Protein AF-A0A447TLR9-F1 (afdb_monomer_lite)

Foldseek 3Di:
DPPPVPDDDDWDWPDFDDQWTATPNDIDGDPPDPPPPRPRPDVVVLVVVQVCCVVDPDPPDDGDD

InterPro domains:
  IPR015422 Pyridoxal phosphate-dependent transferase, small domain [G3DSA:3.90.1150.10] (12-61)
  IPR015424 Pyridoxal phosphate-dependent transferase [SSF53383] (3-58)

Radius of gyration: 17.11 Å; chains: 1; bounding box: 22×27×54 Å

Structure (mmCIF, N/CA/C/O backbone):
data_AF-A0A447TLR9-F1
#
_entry.id   AF-A0A447TLR9-F1
#
loop_
_atom_site.group_PDB
_atom_site.id
_atom_site.type_symbol
_atom_site.label_atom_id
_atom_site.label_alt_id
_atom_site.label_comp_id
_atom_site.label_asym_id
_atom_site.label_entity_id
_atom_site.label_seq_id
_atom_site.pdbx_PDB_ins_code
_atom_site.Cartn_x
_atom_site.Cartn_y
_atom_site.Cartn_z
_atom_site.occupancy
_atom_site.B_iso_or_equiv
_atom_site.auth_seq_id
_atom_site.auth_comp_id
_atom_site.auth_asym_id
_atom_site.auth_atom_id
_atom_site.pdbx_PDB_model_num
ATOM 1 N N . MET A 1 1 ? 4.195 -18.397 30.205 1.00 55.31 1 MET A N 1
ATOM 2 C CA . MET A 1 1 ? 4.388 -17.500 29.040 1.00 55.31 1 MET A CA 1
ATOM 3 C C . MET A 1 1 ? 3.616 -16.177 29.160 1.00 55.31 1 MET A C 1
ATOM 5 O O . MET A 1 1 ? 3.702 -15.386 28.232 1.00 55.31 1 MET A O 1
ATOM 9 N N . ASP A 1 2 ? 2.970 -15.869 30.296 1.00 62.56 2 ASP A N 1
ATOM 10 C CA . ASP A 1 2 ? 2.153 -14.646 30.449 1.00 62.56 2 ASP A CA 1
ATOM 11 C C . ASP A 1 2 ? 2.715 -13.619 31.454 1.00 62.56 2 ASP A C 1
ATOM 13 O O . ASP A 1 2 ? 2.083 -12.643 31.821 1.00 62.56 2 ASP A O 1
ATOM 17 N N . GLU A 1 3 ? 3.954 -13.802 31.905 1.00 67.69 3 GLU A N 1
ATOM 18 C CA . GLU A 1 3 ? 4.475 -13.061 33.065 1.00 67.69 3 GLU A CA 1
ATOM 19 C C . GLU A 1 3 ? 5.161 -11.731 32.699 1.00 67.69 3 GLU A C 1
ATOM 21 O O . GLU A 1 3 ? 5.624 -11.001 33.568 1.00 67.69 3 GLU A O 1
ATOM 26 N N . ARG A 1 4 ? 5.278 -11.410 31.397 1.00 84.12 4 ARG A N 1
ATOM 27 C CA . ARG A 1 4 ? 6.001 -10.215 30.901 1.00 84.12 4 ARG A CA 1
ATOM 28 C C . ARG A 1 4 ? 5.323 -9.464 29.744 1.00 84.12 4 ARG A C 1
ATOM 30 O O . ARG A 1 4 ? 6.010 -8.691 29.080 1.00 84.12 4 ARG A O 1
ATOM 37 N N . HIS A 1 5 ? 4.038 -9.707 29.455 1.00 81.62 5 HIS A N 1
ATOM 38 C CA . HIS A 1 5 ? 3.284 -9.046 28.367 1.00 81.62 5 HIS A CA 1
ATOM 39 C C . HIS A 1 5 ? 4.044 -8.956 27.019 1.00 81.62 5 HIS A C 1
ATOM 41 O O . HIS A 1 5 ? 4.075 -7.917 26.366 1.00 81.62 5 HIS A O 1
ATOM 47 N N . ARG A 1 6 ? 4.725 -10.034 26.601 1.00 89.44 6 ARG A N 1
ATOM 48 C CA . ARG A 1 6 ? 5.575 -10.039 25.386 1.00 89.44 6 ARG A CA 1
ATOM 49 C C . ARG A 1 6 ? 4.868 -10.533 24.129 1.00 89.44 6 ARG A C 1
ATOM 51 O O . ARG A 1 6 ? 5.459 -10.514 23.049 1.00 89.44 6 ARG A O 1
ATOM 58 N N . LEU A 1 7 ? 3.640 -11.017 24.272 1.00 89.56 7 LEU A N 1
ATOM 59 C CA . LEU A 1 7 ? 2.849 -11.502 23.154 1.00 89.56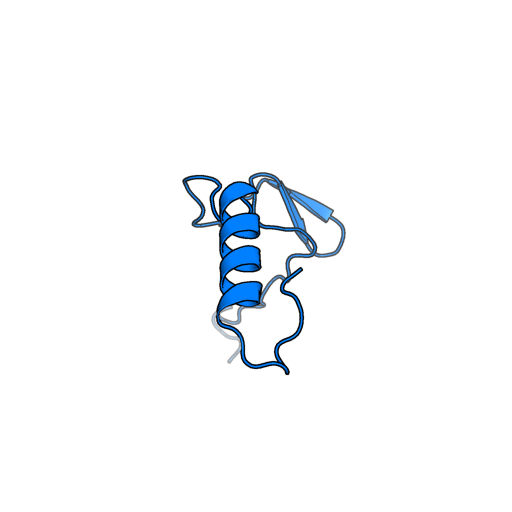 7 LEU A CA 1
ATOM 60 C C . LEU A 1 7 ? 2.410 -10.315 22.297 1.00 89.56 7 LEU A C 1
ATOM 62 O O . LEU A 1 7 ? 1.879 -9.332 22.805 1.00 89.56 7 LEU A O 1
ATOM 66 N N . ARG A 1 8 ?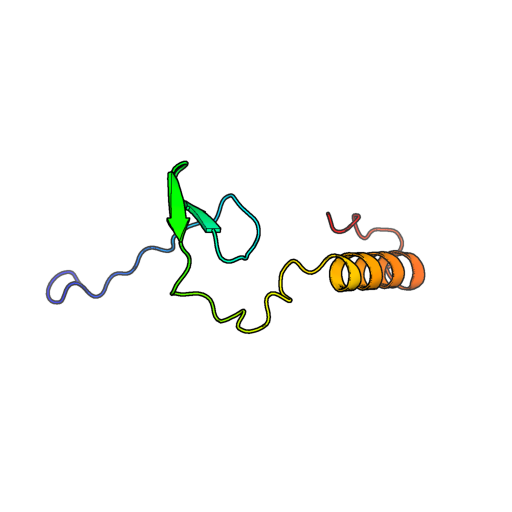 2.653 -10.409 20.989 1.00 89.56 8 ARG A N 1
ATOM 67 C CA . ARG A 1 8 ? 2.239 -9.398 20.015 1.00 89.56 8 ARG A CA 1
ATOM 68 C C . ARG A 1 8 ? 1.176 -9.981 19.106 1.00 89.56 8 ARG A C 1
ATOM 70 O O . ARG A 1 8 ? 1.282 -11.130 18.680 1.00 89.56 8 ARG A O 1
ATOM 77 N N . ARG A 1 9 ? 0.197 -9.155 18.760 1.00 89.31 9 ARG A N 1
ATOM 78 C CA . ARG A 1 9 ? -0.783 -9.444 17.718 1.00 89.31 9 ARG A CA 1
ATOM 79 C C . ARG A 1 9 ? -0.488 -8.558 16.515 1.00 89.31 9 ARG A C 1
ATOM 81 O O . ARG A 1 9 ? -0.139 -7.394 16.681 1.00 89.31 9 ARG A O 1
ATOM 88 N N . ARG A 1 10 ? -0.592 -9.123 15.313 1.00 93.06 10 ARG A N 1
ATOM 89 C CA . ARG A 1 10 ? -0.475 -8.350 14.073 1.00 93.06 10 ARG A CA 1
ATOM 90 C C . ARG A 1 10 ? -1.788 -7.618 13.822 1.00 93.06 10 ARG A C 1
ATOM 92 O O . ARG A 1 10 ? -2.847 -8.231 13.944 1.00 93.06 10 ARG A O 1
ATOM 99 N N . ALA A 1 11 ? -1.690 -6.342 13.474 1.00 91.81 11 ALA A N 1
ATOM 100 C CA . ALA A 1 11 ? -2.789 -5.618 12.857 1.00 91.81 11 ALA A CA 1
ATOM 101 C C . ALA A 1 11 ? -2.825 -5.970 11.364 1.00 91.81 11 ALA A C 1
ATOM 103 O O . ALA A 1 11 ? -1.767 -6.143 10.752 1.00 91.81 11 ALA A O 1
ATOM 104 N N . THR A 1 12 ? -4.024 -6.091 10.802 1.00 95.00 12 THR A N 1
ATOM 105 C CA . THR A 1 12 ? -4.215 -6.241 9.356 1.00 95.00 12 THR A CA 1
ATOM 106 C C . THR A 1 12 ? -4.681 -4.902 8.819 1.00 95.00 12 THR A C 1
ATOM 108 O O . THR A 1 12 ? -5.570 -4.291 9.404 1.00 95.00 12 THR A O 1
ATOM 111 N N . LEU A 1 13 ? -4.049 -4.441 7.747 1.00 94.50 13 LEU A N 1
ATOM 112 C CA . LEU A 1 13 ? -4.458 -3.223 7.065 1.00 94.50 13 LEU A CA 1
ATOM 113 C C . LEU A 1 13 ? -5.529 -3.572 6.037 1.00 94.50 13 LEU A C 1
ATOM 115 O O . LEU A 1 13 ? -5.388 -4.548 5.301 1.00 94.50 13 LEU A O 1
ATOM 119 N N . GLU A 1 14 ? -6.582 -2.771 6.004 1.00 96.75 14 GLU A N 1
ATOM 120 C CA . GLU A 1 14 ? -7.701 -2.890 5.061 1.00 96.75 14 GLU A CA 1
ATOM 121 C C . GLU A 1 14 ? -7.592 -1.875 3.910 1.00 96.75 14 GLU A C 1
ATOM 123 O O . GLU A 1 14 ? -8.401 -1.884 2.986 1.00 96.75 14 GLU A O 1
ATOM 128 N N . SER A 1 15 ? -6.581 -1.007 3.956 1.00 93.62 15 SER A N 1
ATOM 129 C CA . SER A 1 15 ? -6.258 -0.003 2.944 1.00 93.62 15 SER A CA 1
ATOM 130 C C . SER A 1 15 ? -4.840 -0.210 2.393 1.00 93.62 15 SER A C 1
ATOM 132 O O . SER A 1 15 ? -4.026 -0.890 3.033 1.00 93.62 15 SER A O 1
ATOM 134 N N . PRO A 1 16 ? -4.496 0.423 1.255 1.00 92.62 16 PRO A N 1
ATOM 135 C CA . PRO A 1 16 ? -3.107 0.588 0.837 1.00 92.62 16 PRO A CA 1
ATOM 136 C C . PRO A 1 16 ? -2.252 1.299 1.899 1.00 92.62 16 PRO A C 1
ATOM 138 O O . PRO A 1 16 ? -2.765 1.880 2.862 1.00 92.62 16 PRO A O 1
ATOM 141 N N . GLN A 1 17 ? -0.930 1.238 1.727 1.00 91.88 17 GLN A N 1
ATOM 142 C CA . GLN A 1 17 ? 0.012 2.008 2.542 1.00 91.88 17 GLN A CA 1
ATOM 143 C C . GLN A 1 17 ? -0.101 3.501 2.221 1.00 91.88 17 GLN A C 1
ATOM 145 O O . GLN A 1 17 ? -0.200 3.878 1.059 1.00 91.88 17 GLN A O 1
ATOM 150 N N . GLY A 1 18 ? -0.020 4.341 3.249 1.00 91.06 18 GLY A N 1
ATOM 151 C CA . GLY A 1 18 ? -0.021 5.790 3.104 1.00 91.06 18 GLY A CA 1
ATOM 152 C C . GLY A 1 18 ? -0.093 6.493 4.454 1.00 91.06 18 GLY A C 1
ATOM 153 O O . GLY A 1 18 ? 0.004 5.851 5.506 1.00 91.06 18 GLY A O 1
ATOM 154 N N . ASP A 1 19 ? -0.285 7.810 4.408 1.00 92.12 19 ASP A N 1
ATOM 155 C CA . ASP A 1 19 ? -0.423 8.655 5.599 1.00 92.12 19 ASP A CA 1
ATOM 156 C C . ASP A 1 19 ? -1.664 8.294 6.424 1.00 92.12 19 ASP A C 1
ATOM 158 O O . ASP A 1 19 ? -1.644 8.408 7.646 1.00 92.12 19 ASP A O 1
ATOM 162 N N . GLU A 1 20 ? -2.729 7.824 5.774 1.00 94.38 20 GLU A N 1
ATOM 163 C CA . GLU A 1 20 ? -3.966 7.361 6.401 1.00 94.38 20 GLU A CA 1
ATOM 164 C C . GLU A 1 20 ? -4.174 5.871 6.103 1.00 94.38 20 GLU A C 1
ATOM 166 O O . GLU A 1 20 ? -4.024 5.429 4.964 1.00 94.38 20 GLU A O 1
ATOM 171 N N . VAL A 1 21 ? -4.503 5.088 7.132 1.00 95.44 21 VAL A N 1
ATOM 172 C CA . VAL A 1 21 ? -4.719 3.642 7.023 1.00 95.44 21 VAL A CA 1
ATOM 173 C C . VAL A 1 21 ? -5.967 3.178 7.759 1.00 95.44 21 VAL A C 1
ATOM 175 O O . VAL A 1 21 ? -6.346 3.748 8.782 1.00 95.44 21 VAL A O 1
ATOM 178 N N . VAL A 1 22 ? -6.566 2.085 7.281 1.00 97.19 22 VAL A N 1
ATOM 179 C CA . VAL A 1 22 ? -7.727 1.451 7.918 1.00 97.19 22 VAL A CA 1
ATOM 180 C C . VAL A 1 22 ? -7.320 0.162 8.632 1.00 97.19 22 VAL A C 1
ATOM 182 O O . VAL A 1 22 ? -6.714 -0.724 8.027 1.00 97.19 22 VAL A O 1
ATOM 185 N N . ILE A 1 23 ? -7.654 0.057 9.922 1.00 96.06 23 ILE A N 1
ATOM 186 C CA . ILE A 1 23 ? -7.451 -1.137 10.761 1.00 96.06 23 ILE A CA 1
ATOM 187 C C . ILE A 1 23 ? -8.742 -1.411 11.532 1.00 96.06 23 ILE A C 1
ATOM 189 O O . ILE A 1 23 ? -9.239 -0.524 12.230 1.00 96.06 23 ILE A O 1
ATOM 193 N N . ASP A 1 24 ? -9.268 -2.633 11.431 1.00 95.25 24 ASP A N 1
ATOM 194 C CA . ASP A 1 24 ? -10.521 -3.056 12.069 1.00 95.25 24 ASP A CA 1
ATOM 195 C C . ASP A 1 24 ? -11.679 -2.075 11.759 1.00 95.25 24 ASP A C 1
ATOM 197 O O . ASP A 1 24 ? -12.427 -1.647 12.648 1.00 95.25 24 ASP A O 1
ATOM 201 N N . GLY A 1 25 ? -11.782 -1.654 10.492 1.00 96.31 25 GLY A N 1
ATOM 202 C CA . GLY A 1 25 ? -12.780 -0.701 9.993 1.00 96.31 25 GLY A CA 1
ATOM 203 C C . GLY A 1 25 ? -12.647 0.748 10.487 1.00 96.31 25 GLY A C 1
ATOM 204 O O . GLY A 1 25 ? -13.565 1.546 10.288 1.00 96.31 25 GLY A O 1
ATOM 205 N N . ARG A 1 26 ? -11.546 1.118 11.154 1.00 96.75 26 ARG A N 1
ATOM 206 C CA . ARG A 1 26 ? -11.306 2.480 11.666 1.00 96.75 26 ARG A CA 1
ATOM 207 C C . ARG A 1 26 ? -10.135 3.142 10.962 1.00 96.75 26 ARG A C 1
ATOM 209 O O . ARG A 1 26 ? -9.132 2.484 10.708 1.00 96.75 26 ARG A O 1
ATOM 216 N N . SER A 1 27 ? -10.259 4.445 10.711 1.00 97.00 27 SER A N 1
ATOM 217 C CA . SER A 1 27 ? -9.194 5.234 10.094 1.00 97.00 27 SER A CA 1
ATOM 218 C C . SER A 1 27 ? -8.188 5.772 11.115 1.00 97.00 27 SER A C 1
ATOM 220 O O . SER A 1 27 ? -8.569 6.216 12.204 1.00 97.00 27 SER A O 1
ATOM 222 N N . TYR A 1 28 ? -6.909 5.742 10.749 1.00 96.12 28 TYR A N 1
ATOM 223 C CA . TYR A 1 28 ? -5.769 6.170 11.554 1.00 96.12 28 TYR A CA 1
ATOM 224 C C . TYR A 1 28 ? -4.739 6.906 10.700 1.00 96.12 28 TYR A C 1
ATOM 226 O O . TYR A 1 28 ? -4.548 6.569 9.539 1.00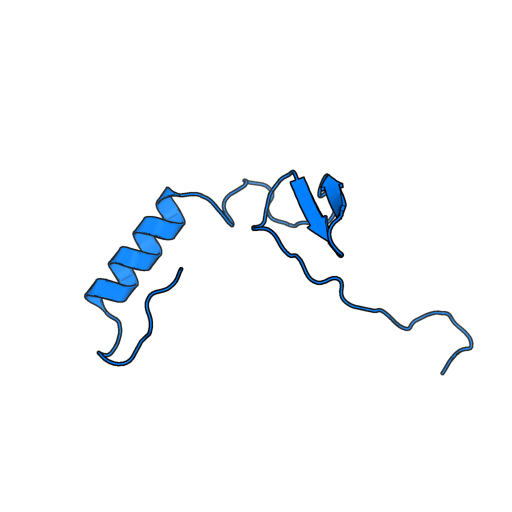 96.12 28 TYR A O 1
ATOM 234 N N . ILE A 1 29 ? -3.988 7.824 11.311 1.00 95.25 29 ILE A N 1
ATOM 235 C CA . ILE A 1 29 ? -2.771 8.374 10.702 1.00 95.25 29 ILE A CA 1
ATOM 236 C C . ILE A 1 29 ? -1.589 7.440 10.995 1.00 95.25 29 ILE A C 1
ATOM 238 O O . ILE A 1 29 ? -1.338 7.077 12.150 1.00 95.25 29 ILE A O 1
ATOM 242 N N . SER A 1 30 ? -0.867 7.038 9.952 1.00 92.88 30 SER A N 1
ATOM 243 C CA . SER A 1 30 ? 0.206 6.050 10.013 1.00 92.88 30 SER A CA 1
ATOM 244 C C . SER A 1 30 ? 1.548 6.684 10.383 1.00 92.88 30 SER A C 1
ATOM 246 O O . SER A 1 30 ? 2.234 7.273 9.557 1.00 92.88 30 SER A O 1
ATOM 248 N N . PHE A 1 31 ? 1.967 6.502 11.636 1.00 92.81 31 PHE A N 1
ATOM 249 C CA . PHE A 1 31 ? 3.311 6.877 12.113 1.00 92.81 31 PHE A CA 1
ATOM 250 C C . PHE A 1 31 ? 4.269 5.685 12.245 1.00 92.81 31 PHE A C 1
ATOM 252 O O . PHE A 1 31 ? 5.405 5.840 12.686 1.00 92.81 31 PHE A O 1
ATOM 259 N N . ALA A 1 32 ? 3.796 4.480 11.924 1.00 90.81 32 ALA A N 1
ATOM 260 C CA . ALA A 1 32 ? 4.530 3.230 12.119 1.00 90.81 32 ALA A CA 1
ATOM 261 C C . ALA A 1 32 ? 5.015 2.597 10.803 1.00 90.81 32 ALA A C 1
ATOM 263 O O . ALA A 1 32 ? 5.617 1.522 10.835 1.00 90.81 32 ALA A O 1
ATOM 264 N N . SER A 1 33 ? 4.732 3.229 9.660 1.00 90.38 33 SER A N 1
ATOM 265 C CA . SER A 1 33 ? 5.223 2.776 8.359 1.00 90.38 33 SER A CA 1
ATOM 266 C C . SER A 1 33 ? 6.685 3.171 8.143 1.00 90.38 33 SER A C 1
ATOM 268 O O . SER A 1 33 ? 7.188 4.125 8.733 1.00 90.38 33 SER A O 1
ATOM 270 N N . ASN A 1 34 ? 7.354 2.431 7.261 1.00 92.25 34 ASN A N 1
ATOM 271 C CA . ASN A 1 34 ? 8.690 2.761 6.761 1.00 92.25 34 ASN A CA 1
ATOM 272 C C . ASN A 1 34 ? 8.633 3.367 5.347 1.00 92.25 34 ASN A C 1
ATOM 274 O O . ASN A 1 34 ? 9.674 3.524 4.710 1.00 92.25 34 ASN A O 1
ATOM 278 N N . ASP A 1 35 ? 7.438 3.661 4.824 1.00 91.38 35 ASP A N 1
ATOM 279 C CA . ASP A 1 35 ? 7.263 4.275 3.506 1.00 91.38 35 ASP A CA 1
ATOM 280 C C . ASP A 1 35 ? 7.506 5.790 3.547 1.00 91.38 35 ASP A C 1
ATOM 282 O O . ASP A 1 35 ? 6.613 6.607 3.347 1.00 91.38 35 ASP A O 1
ATOM 286 N N . TYR A 1 36 ? 8.749 6.175 3.828 1.00 89.62 36 TYR A N 1
ATOM 287 C CA . TYR A 1 36 ? 9.143 7.575 4.016 1.00 89.62 36 TYR A CA 1
ATOM 288 C C . TYR A 1 36 ? 8.914 8.472 2.794 1.00 89.62 36 TYR A C 1
ATOM 290 O O . TYR A 1 36 ? 8.865 9.690 2.933 1.00 89.62 36 TYR A O 1
ATOM 298 N N . LEU A 1 37 ? 8.847 7.884 1.598 1.00 91.81 37 LEU A N 1
ATOM 299 C CA . LEU A 1 37 ? 8.710 8.610 0.336 1.00 91.81 37 LEU A CA 1
ATOM 300 C C . LEU A 1 37 ? 7.305 8.485 -0.270 1.00 91.81 37 LEU A C 1
ATOM 302 O O . LEU A 1 37 ? 7.076 9.040 -1.343 1.00 91.81 37 LEU A O 1
ATOM 306 N N . GLY A 1 38 ? 6.390 7.751 0.374 1.00 89.44 38 GLY A N 1
ATOM 307 C CA . GLY A 1 38 ? 5.054 7.492 -0.168 1.00 89.44 38 GLY A CA 1
ATOM 308 C C . GLY A 1 38 ? 5.082 6.673 -1.462 1.00 89.44 38 GLY A C 1
ATOM 309 O O . GLY A 1 38 ? 4.264 6.888 -2.356 1.00 89.44 38 GLY A O 1
ATOM 310 N N . LEU A 1 39 ? 6.079 5.799 -1.625 1.00 92.75 39 LEU A N 1
ATOM 311 C CA . LEU A 1 39 ? 6.283 5.038 -2.856 1.00 92.75 39 LEU A CA 1
ATOM 312 C C . LEU A 1 39 ? 5.572 3.687 -2.852 1.00 92.75 39 LEU A C 1
ATOM 314 O O . LEU A 1 39 ? 5.399 3.105 -3.923 1.00 92.75 39 LEU A O 1
ATOM 318 N N . ALA A 1 40 ? 5.147 3.189 -1.691 1.00 91.56 40 ALA A N 1
ATOM 319 C CA . ALA A 1 40 ? 4.548 1.863 -1.585 1.00 91.56 40 ALA A CA 1
ATOM 320 C C . ALA A 1 40 ? 3.237 1.735 -2.380 1.00 91.56 40 ALA A C 1
ATOM 322 O O . ALA A 1 40 ? 2.963 0.653 -2.892 1.00 91.56 40 ALA A O 1
ATOM 323 N N . ASP A 1 41 ? 2.483 2.828 -2.533 1.00 90.50 41 ASP A N 1
ATOM 324 C CA . ASP A 1 41 ? 1.249 2.892 -3.335 1.00 90.50 41 ASP A CA 1
ATOM 325 C C . ASP A 1 41 ? 1.351 3.887 -4.512 1.00 90.50 41 ASP A C 1
ATOM 327 O O . ASP A 1 41 ? 0.360 4.384 -5.047 1.00 90.50 41 ASP A O 1
ATOM 331 N N . HIS A 1 42 ? 2.569 4.236 -4.943 1.00 93.31 42 HIS A N 1
ATOM 332 C CA . HIS A 1 42 ? 2.725 5.271 -5.962 1.00 93.31 42 HIS A CA 1
ATOM 333 C C . HIS A 1 42 ? 2.263 4.781 -7.354 1.00 93.31 42 HIS A C 1
ATOM 335 O O . HIS A 1 42 ? 2.816 3.806 -7.882 1.00 93.31 42 HIS A O 1
ATOM 341 N N . PRO A 1 43 ? 1.340 5.489 -8.045 1.00 92.62 43 PRO A N 1
ATOM 342 C CA . PRO A 1 43 ? 0.706 4.990 -9.271 1.00 92.62 43 PRO A CA 1
ATOM 343 C C . PRO A 1 43 ? 1.668 4.657 -10.415 1.00 92.62 43 PRO A C 1
ATOM 345 O O . PRO A 1 43 ? 1.384 3.785 -11.236 1.00 92.62 43 PRO A O 1
ATOM 348 N N . SER A 1 44 ? 2.807 5.353 -10.520 1.00 95.44 44 SER A N 1
ATOM 349 C CA . SER A 1 44 ? 3.797 5.040 -11.561 1.00 95.44 44 SER A CA 1
ATOM 350 C C . SER A 1 44 ? 4.491 3.697 -11.325 1.00 95.44 44 SER A C 1
ATOM 352 O O . SER A 1 44 ? 4.777 2.999 -12.296 1.00 95.44 44 SER A O 1
ATOM 354 N N . LEU A 1 45 ? 4.724 3.320 -10.063 1.00 93.62 45 LEU A N 1
ATOM 355 C CA . LEU A 1 45 ? 5.350 2.050 -9.703 1.00 93.62 45 LEU A CA 1
ATOM 356 C C . LEU A 1 45 ? 4.378 0.894 -9.917 1.00 93.62 45 LEU A C 1
ATOM 358 O O . LEU A 1 45 ? 4.764 -0.111 -10.508 1.00 93.62 45 LEU A O 1
ATOM 362 N N . VAL A 1 46 ? 3.107 1.080 -9.553 1.00 92.75 46 VAL A N 1
ATOM 363 C CA . VAL A 1 46 ? 2.037 0.114 -9.846 1.00 92.75 46 VAL A CA 1
ATOM 364 C C . VAL A 1 46 ? 1.956 -0.163 -11.350 1.00 92.75 46 VAL A C 1
ATOM 366 O O . VAL A 1 46 ? 2.010 -1.315 -11.775 1.00 92.75 46 VAL A O 1
ATOM 369 N N . ARG A 1 47 ? 1.928 0.886 -12.184 1.00 94.00 47 ARG A N 1
ATOM 370 C CA . ARG A 1 47 ? 1.905 0.725 -13.650 1.00 94.00 47 ARG A CA 1
ATOM 371 C C . ARG A 1 47 ? 3.163 0.051 -14.190 1.00 94.00 47 ARG A C 1
ATOM 373 O O . ARG A 1 47 ? 3.063 -0.787 -15.081 1.00 94.00 47 ARG A O 1
ATOM 380 N N . ALA A 1 48 ? 4.341 0.411 -13.679 1.00 93.75 48 ALA A N 1
ATOM 381 C CA . ALA A 1 48 ? 5.593 -0.217 -14.094 1.00 93.75 48 ALA A CA 1
ATOM 382 C C . ALA A 1 48 ? 5.609 -1.716 -13.754 1.00 93.75 48 ALA A C 1
ATOM 384 O O . ALA A 1 48 ? 6.051 -2.528 -14.568 1.00 93.75 48 ALA A O 1
ATOM 385 N N . LEU A 1 49 ? 5.074 -2.088 -12.587 1.00 91.75 49 LEU A N 1
ATOM 386 C CA . LEU A 1 49 ? 4.930 -3.479 -12.175 1.00 91.75 49 LEU A CA 1
ATOM 387 C C . LEU A 1 49 ? 3.955 -4.240 -13.086 1.00 91.75 49 LEU A C 1
ATOM 389 O O . LEU A 1 49 ? 4.302 -5.322 -13.557 1.00 91.75 49 LEU A O 1
ATOM 393 N N . GLN A 1 50 ? 2.791 -3.658 -13.393 1.00 92.19 50 GLN A N 1
ATOM 394 C CA . GLN A 1 50 ? 1.810 -4.232 -14.326 1.00 92.19 50 GLN A CA 1
ATOM 395 C C . GLN A 1 50 ? 2.423 -4.480 -15.71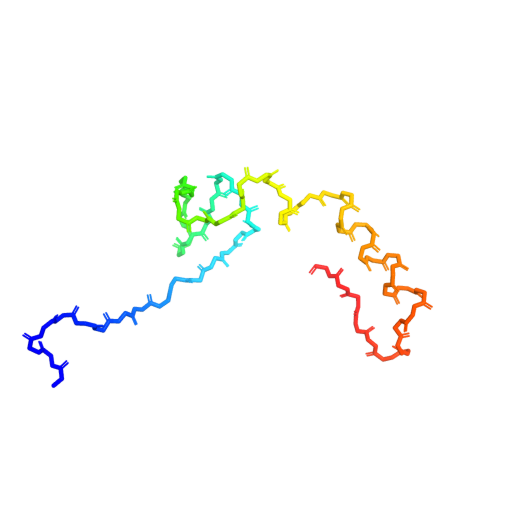2 1.00 92.19 50 GLN A C 1
ATOM 397 O O . GLN A 1 50 ? 2.372 -5.596 -16.219 1.00 92.19 50 GLN A O 1
ATOM 402 N N . GLN A 1 51 ? 3.112 -3.486 -16.280 1.00 92.31 51 GLN A N 1
ATOM 403 C CA . GLN A 1 51 ? 3.793 -3.623 -17.574 1.00 92.31 51 GLN A CA 1
ATOM 404 C C . GLN A 1 51 ? 4.887 -4.699 -17.565 1.00 92.31 51 GLN A C 1
ATOM 406 O O . GLN A 1 51 ? 5.105 -5.386 -18.566 1.00 92.31 51 GLN A O 1
ATOM 411 N N . GLY A 1 52 ? 5.614 -4.825 -16.452 1.00 91.38 52 GLY A N 1
ATOM 412 C CA . GLY A 1 52 ? 6.613 -5.872 -16.269 1.00 91.38 52 GLY A CA 1
ATOM 413 C C . GLY A 1 52 ? 5.977 -7.260 -16.234 1.00 91.38 52 GLY A C 1
ATOM 414 O O . GLY A 1 52 ? 6.468 -8.168 -16.904 1.00 91.38 52 GLY A O 1
ATOM 415 N N . ALA A 1 53 ? 4.867 -7.408 -15.507 1.00 90.50 53 ALA A N 1
ATOM 416 C CA . ALA A 1 53 ? 4.107 -8.650 -15.454 1.00 90.50 53 ALA A CA 1
ATOM 417 C C . ALA A 1 53 ? 3.572 -9.034 -16.843 1.00 90.50 53 ALA A C 1
ATOM 419 O O . ALA A 1 53 ? 3.833 -10.145 -17.294 1.00 90.50 53 ALA A O 1
ATOM 420 N N . ASP A 1 54 ? 2.957 -8.101 -17.573 1.00 87.62 54 ASP A N 1
ATOM 421 C CA . ASP A 1 54 ? 2.441 -8.348 -18.928 1.00 87.62 54 ASP A CA 1
ATOM 422 C C . ASP A 1 54 ? 3.528 -8.824 -19.903 1.00 87.62 54 ASP A C 1
ATOM 424 O O . ASP A 1 54 ? 3.271 -9.608 -20.816 1.00 87.62 54 ASP A O 1
ATOM 428 N N . ARG A 1 55 ? 4.762 -8.339 -19.726 1.00 90.56 55 ARG A N 1
ATOM 429 C CA . ARG A 1 55 ? 5.880 -8.637 -20.626 1.00 90.56 55 ARG A CA 1
ATOM 430 C C . ARG A 1 55 ? 6.602 -9.940 -20.293 1.00 90.56 55 ARG A C 1
ATOM 432 O O . ARG A 1 55 ? 7.120 -10.582 -21.205 1.00 90.56 55 ARG A O 1
ATOM 439 N N . TRP A 1 56 ? 6.704 -10.289 -19.013 1.00 88.44 56 TRP A N 1
ATOM 440 C CA . TRP A 1 56 ? 7.637 -11.322 -18.549 1.00 88.44 56 TRP A CA 1
ATOM 441 C C . TRP A 1 56 ? 6.994 -12.435 -17.730 1.00 88.44 56 TRP A C 1
ATOM 443 O O . TRP A 1 56 ? 7.660 -13.437 -17.460 1.00 88.44 56 TRP A O 1
ATOM 453 N N . ALA A 1 57 ? 5.741 -12.284 -17.302 1.00 81.31 57 ALA A N 1
ATOM 454 C CA . ALA A 1 57 ? 5.116 -13.307 -16.491 1.00 81.31 57 ALA A CA 1
ATOM 455 C C . ALA A 1 57 ? 4.830 -14.568 -17.326 1.00 81.31 57 ALA A C 1
ATOM 457 O O . ALA A 1 57 ? 4.407 -14.478 -18.483 1.00 81.31 57 ALA A O 1
ATOM 458 N N . PRO A 1 58 ? 5.031 -15.769 -16.757 1.00 80.00 58 PRO A N 1
ATOM 459 C CA . PRO A 1 58 ? 4.515 -16.981 -17.372 1.00 80.00 58 PRO A CA 1
ATOM 460 C C . PRO A 1 58 ? 2.989 -16.872 -17.489 1.00 80.00 58 PRO A C 1
ATOM 462 O O . PRO A 1 58 ? 2.342 -16.310 -16.607 1.00 80.00 58 PRO A O 1
ATOM 465 N N . ALA A 1 59 ? 2.410 -17.453 -18.544 1.00 70.75 59 ALA A N 1
ATOM 466 C CA . ALA A 1 59 ? 0.999 -17.291 -18.933 1.00 70.75 59 ALA A CA 1
ATOM 467 C C . ALA A 1 59 ? -0.058 -17.642 -17.855 1.00 70.75 59 ALA A C 1
ATOM 469 O O . ALA A 1 59 ? -1.246 -17.436 -18.075 1.00 70.75 59 ALA A O 1
ATOM 470 N N . ALA A 1 60 ? 0.354 -18.183 -16.706 1.00 69.75 60 ALA A N 1
ATOM 471 C CA . ALA A 1 60 ? -0.500 -18.542 -15.577 1.00 69.75 60 ALA A CA 1
ATOM 472 C C . ALA A 1 60 ? -0.446 -17.548 -14.396 1.00 69.75 60 ALA A C 1
ATOM 474 O O . ALA A 1 60 ? -1.070 -17.806 -13.368 1.00 69.75 60 ALA A O 1
ATOM 475 N N . ALA A 1 61 ? 0.308 -16.448 -14.488 1.00 64.19 61 ALA A N 1
ATOM 476 C CA . ALA A 1 61 ? 0.354 -15.462 -13.412 1.00 64.19 61 ALA A CA 1
ATOM 477 C C . ALA A 1 61 ? -0.917 -14.588 -13.423 1.00 64.19 61 ALA A C 1
ATOM 479 O O . ALA A 1 61 ? -1.248 -14.019 -14.465 1.00 64.19 61 ALA A O 1
ATOM 480 N N . PRO A 1 62 ? -1.641 -14.465 -12.295 1.00 63.81 62 PRO A N 1
ATOM 481 C CA . PRO A 1 62 ? -2.786 -13.569 -12.211 1.00 63.81 62 PRO A CA 1
ATOM 482 C C . PRO A 1 62 ? -2.336 -12.099 -12.297 1.00 63.81 62 PRO A C 1
ATOM 484 O O . PRO A 1 62 ? -1.205 -11.783 -11.911 1.00 63.81 62 PRO A O 1
ATOM 487 N N . PRO A 1 63 ? -3.209 -11.190 -12.768 1.00 63.03 63 PRO A N 1
ATOM 488 C CA . PRO A 1 63 ? -2.915 -9.763 -12.767 1.00 63.03 63 PRO A CA 1
ATOM 489 C C . PRO A 1 63 ? -2.703 -9.272 -11.330 1.00 63.03 63 PRO A C 1
ATOM 491 O O . PRO A 1 63 ? -3.459 -9.627 -10.425 1.00 63.03 63 PRO A O 1
ATOM 494 N N . ILE A 1 64 ? -1.670 -8.455 -11.129 1.00 65.88 64 ILE A N 1
ATOM 495 C CA . ILE A 1 64 ? -1.395 -7.806 -9.845 1.00 65.88 64 ILE A CA 1
ATOM 496 C C . ILE A 1 64 ?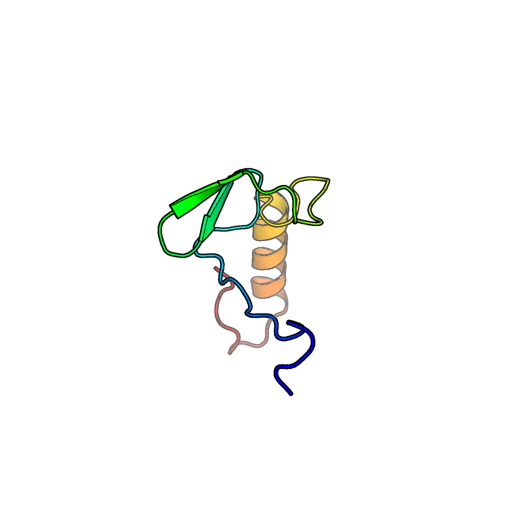 -2.306 -6.572 -9.775 1.00 65.88 64 ILE A C 1
ATOM 498 O O . ILE A 1 64 ? -2.133 -5.630 -10.555 1.00 65.88 64 ILE A O 1
ATOM 502 N N . CYS A 1 65 ? -3.307 -6.627 -8.897 1.00 51.78 65 CYS A N 1
ATOM 503 C CA . CYS A 1 65 ? -4.246 -5.547 -8.599 1.00 51.78 65 CYS A CA 1
ATOM 504 C C . CYS A 1 65 ? -4.145 -5.180 -7.123 1.00 51.78 65 CYS A C 1
ATOM 506 O O . CYS A 1 65 ? -4.018 -6.119 -6.304 1.00 51.78 65 CYS A O 1
#

Organism: Chromobacterium violaceum (NCBI:txid536)

pLDDT: mean 87.51, std 11.02, range [51.78, 97.19]

Sequence (65 aa):
MDERHRLRRRATLESPQGDEVVIDGRSYISFASNDYLGLADHPSLVRALQQGADRWAPAAAPPIC

Secondary structure (DSSP, 8-state):
--SS-----PPPBSS-SSSEEEETTEEEE-SS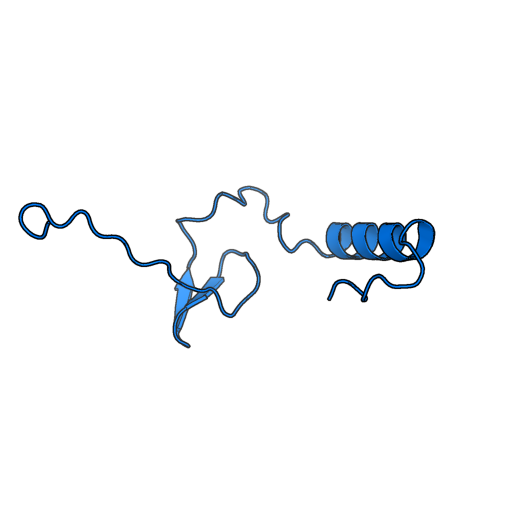---TTS-TT-HHHHHHHHHHHHHHS-TTPPP--